Protein AF-A0A5B8LPM9-F1 (afdb_monomer)

Radius of gyration: 11.7 Å; Cα contacts (8 Å, |Δi|>4): 102; chains: 1; bounding box: 27×33×24 Å

Nearest PDB structures (foldseek):
  3guc-assembly1_B  TM=3.547E-01  e=6.532E+00  Homo sapiens
  4cre-assembly1_A  TM=2.383E-01  e=8.640E+00  Homo sapiens

pLDDT: mean 85.02, std 10.81, range [40.56, 95.06]

Mean predicted aligned error: 5.01 Å

Secondary structure (DSSP, 8-state):
-HHHHHHHHHTTEEEEE-HHHHHTT-S--EEEEETTT--EEES-SSSTT-B-HHHHHHHHHHHHPPP-

Structure (mmCIF, N/CA/C/O backbone):
data_AF-A0A5B8LPM9-F1
#
_entry.id   AF-A0A5B8LPM9-F1
#
loop_
_atom_site.group_PDB
_atom_site.id
_atom_site.type_symbol
_atom_site.label_atom_id
_atom_site.label_alt_id
_atom_site.label_comp_id
_atom_site.label_asym_id
_atom_site.label_entity_id
_atom_site.label_seq_id
_atom_site.pdbx_PDB_ins_code
_atom_site.Cartn_x
_atom_site.Cartn_y
_atom_site.Cartn_z
_atom_site.occupancy
_atom_site.B_iso_or_equiv
_atom_site.auth_seq_id
_atom_site.auth_comp_id
_atom_site.auth_asym_id
_atom_site.auth_atom_id
_atom_site.pdbx_PDB_model_num
ATOM 1 N N . MET A 1 1 ? 12.043 6.417 3.255 1.00 69.38 1 MET A N 1
ATOM 2 C CA . MET A 1 1 ? 11.062 5.457 3.827 1.00 69.38 1 MET A CA 1
ATOM 3 C C . MET A 1 1 ? 10.514 5.831 5.206 1.00 69.38 1 MET A C 1
ATOM 5 O O . MET A 1 1 ? 9.301 5.893 5.344 1.00 69.38 1 MET A O 1
ATOM 9 N N . ARG A 1 2 ? 1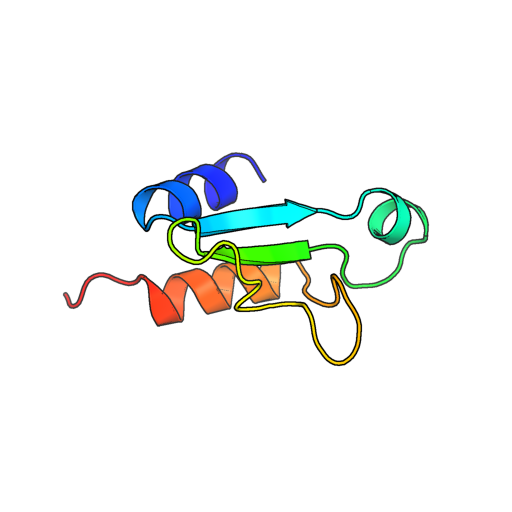1.339 6.102 6.234 1.00 81.81 2 ARG A N 1
ATOM 10 C CA . ARG A 1 2 ? 10.836 6.366 7.605 1.00 81.81 2 ARG A CA 1
ATOM 11 C C . ARG A 1 2 ? 9.850 7.548 7.706 1.00 81.81 2 ARG A C 1
ATOM 13 O O . ARG A 1 2 ? 8.991 7.534 8.574 1.00 81.81 2 ARG A O 1
ATOM 20 N N . ARG A 1 3 ? 9.961 8.557 6.830 1.00 88.00 3 ARG A N 1
ATOM 21 C CA . ARG A 1 3 ? 9.016 9.688 6.738 1.00 88.00 3 ARG A CA 1
ATOM 22 C C . ARG A 1 3 ? 7.653 9.259 6.177 1.00 88.00 3 ARG A C 1
ATOM 24 O O . ARG A 1 3 ? 6.669 9.385 6.891 1.00 88.00 3 ARG A O 1
ATOM 31 N N . LEU A 1 4 ? 7.621 8.691 4.968 1.00 86.38 4 LEU A N 1
ATOM 32 C CA . LEU A 1 4 ? 6.395 8.220 4.305 1.00 86.38 4 LEU A CA 1
ATOM 33 C C . LEU A 1 4 ? 5.607 7.223 5.161 1.00 86.38 4 LEU A C 1
ATOM 35 O O . LEU A 1 4 ? 4.407 7.378 5.328 1.00 86.38 4 LEU A O 1
ATOM 39 N N . LYS A 1 5 ? 6.289 6.258 5.796 1.00 87.69 5 LYS A N 1
ATOM 40 C CA . LYS A 1 5 ? 5.623 5.302 6.696 1.00 87.69 5 LYS A CA 1
ATOM 41 C C . LYS A 1 5 ? 4.926 5.978 7.875 1.00 87.69 5 LYS A C 1
ATOM 43 O O . LYS A 1 5 ? 3.844 5.560 8.255 1.00 87.69 5 LYS A O 1
ATOM 48 N N . ARG A 1 6 ? 5.530 7.023 8.449 1.00 89.69 6 ARG A N 1
ATOM 49 C CA . ARG A 1 6 ? 4.889 7.792 9.524 1.00 89.69 6 ARG A CA 1
ATOM 50 C C . ARG A 1 6 ? 3.728 8.635 9.019 1.00 89.69 6 ARG A C 1
ATOM 52 O O . ARG A 1 6 ? 2.772 8.794 9.758 1.00 89.69 6 ARG A O 1
ATOM 59 N N . LEU A 1 7 ? 3.836 9.193 7.812 1.00 89.06 7 LEU A N 1
ATOM 60 C CA . LEU A 1 7 ? 2.750 9.947 7.192 1.00 89.06 7 LEU A CA 1
ATOM 61 C C . LEU A 1 7 ? 1.541 9.036 6.973 1.00 89.06 7 LEU A C 1
ATOM 63 O O . LEU A 1 7 ? 0.490 9.319 7.523 1.00 89.06 7 LEU A O 1
ATOM 67 N N . ALA A 1 8 ? 1.731 7.914 6.275 1.00 88.94 8 ALA A N 1
ATOM 68 C CA . ALA A 1 8 ? 0.690 6.920 6.028 1.00 88.94 8 ALA A CA 1
ATOM 69 C C . ALA A 1 8 ? 0.042 6.429 7.336 1.00 88.94 8 ALA A C 1
ATOM 71 O O . ALA A 1 8 ? -1.180 6.437 7.459 1.00 88.94 8 ALA A O 1
ATOM 72 N N . ALA A 1 9 ? 0.851 6.131 8.361 1.00 89.81 9 ALA A N 1
ATOM 73 C CA . ALA A 1 9 ? 0.347 5.675 9.655 1.00 89.81 9 ALA A CA 1
ATOM 74 C C . ALA A 1 9 ? -0.573 6.692 10.361 1.00 89.81 9 ALA A C 1
ATOM 76 O O . ALA A 1 9 ? -1.419 6.284 11.151 1.00 89.81 9 ALA A O 1
ATOM 77 N N . ARG A 1 10 ? -0.450 8.002 10.087 1.00 89.88 10 ARG A N 1
ATOM 78 C CA . ARG A 1 10 ? -1.377 9.014 10.636 1.00 89.88 10 ARG A CA 1
ATOM 79 C C . ARG A 1 10 ? -2.791 8.902 10.073 1.00 89.88 10 ARG A C 1
ATOM 81 O O . ARG A 1 10 ? -3.716 9.365 10.725 1.00 89.88 10 ARG A O 1
ATOM 88 N N . TYR A 1 11 ? -2.940 8.289 8.905 1.00 89.56 11 TYR A N 1
ATOM 89 C CA . TYR A 1 11 ? -4.213 8.121 8.209 1.00 89.56 11 TYR A CA 1
ATOM 90 C C . TYR A 1 11 ? -4.702 6.667 8.235 1.00 89.56 11 TYR A C 1
ATOM 92 O O . TYR A 1 11 ? -5.551 6.301 7.435 1.00 89.56 11 TYR A O 1
ATOM 100 N N . GLY A 1 12 ? -4.149 5.822 9.116 1.00 91.31 12 GLY A N 1
ATOM 101 C CA . GLY A 1 12 ? -4.509 4.400 9.169 1.00 91.31 12 GLY A CA 1
ATOM 102 C C . GLY A 1 12 ? -4.026 3.601 7.957 1.00 91.31 12 GLY A C 1
ATOM 103 O O . GLY A 1 12 ? -4.623 2.592 7.601 1.00 91.31 12 GLY A O 1
ATOM 104 N N . LEU A 1 13 ? -2.960 4.059 7.296 1.00 93.75 13 LEU A N 1
ATOM 105 C CA . LEU A 1 13 ? -2.415 3.413 6.110 1.00 93.75 13 LEU A CA 1
ATOM 106 C C . LEU A 1 13 ? -1.039 2.812 6.390 1.00 93.75 13 LEU A C 1
ATOM 108 O O . LEU A 1 13 ? -0.145 3.453 6.952 1.00 93.75 13 LEU A O 1
ATOM 112 N N . THR A 1 14 ? -0.818 1.605 5.883 1.00 94.44 14 THR A N 1
ATOM 113 C CA . THR A 1 14 ? 0.46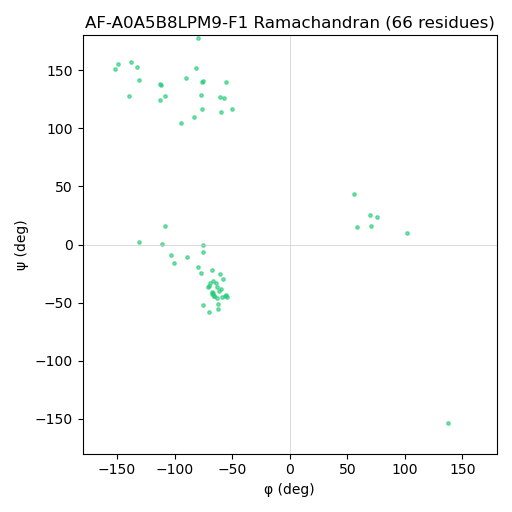7 0.914 5.953 1.00 94.44 14 THR A CA 1
ATOM 114 C C . THR A 1 14 ? 1.089 0.780 4.568 1.00 94.44 14 THR A C 1
ATOM 116 O O . THR A 1 14 ? 0.522 0.184 3.655 1.00 94.44 14 THR A O 1
ATOM 119 N N . ILE A 1 15 ? 2.321 1.276 4.423 1.00 93.00 15 ILE A N 1
ATOM 120 C CA . ILE A 1 15 ? 3.131 1.049 3.220 1.00 93.00 15 ILE A CA 1
ATOM 121 C C . ILE A 1 15 ? 3.817 -0.313 3.335 1.00 93.00 15 ILE A C 1
ATOM 123 O O . ILE A 1 15 ? 4.757 -0.490 4.125 1.00 93.00 15 ILE A O 1
ATOM 127 N N . LEU A 1 16 ? 3.369 -1.253 2.512 1.00 92.62 16 LEU A N 1
ATOM 128 C CA . LEU A 1 16 ? 3.981 -2.560 2.337 1.00 92.62 16 LEU A CA 1
ATOM 129 C C . LEU A 1 16 ? 5.166 -2.458 1.369 1.00 92.62 16 LEU A C 1
ATOM 131 O O . LEU A 1 16 ? 5.238 -1.575 0.512 1.00 92.62 16 LEU A O 1
ATOM 135 N N . THR A 1 17 ? 6.145 -3.342 1.528 1.00 89.94 17 THR A N 1
ATOM 136 C CA . THR A 1 17 ? 7.343 -3.368 0.683 1.00 89.94 17 THR A CA 1
ATOM 137 C C . THR A 1 17 ? 7.705 -4.804 0.367 1.00 89.94 17 THR A C 1
ATOM 139 O O . THR A 1 17 ? 7.845 -5.606 1.287 1.00 89.94 17 THR A O 1
ATOM 142 N N . ASP A 1 18 ? 7.878 -5.103 -0.914 1.00 88.31 18 ASP A N 1
ATOM 143 C CA . ASP A 1 18 ? 8.410 -6.378 -1.375 1.00 88.31 18 ASP A CA 1
ATOM 144 C C . ASP A 1 18 ? 9.923 -6.228 -1.590 1.00 88.31 18 ASP A C 1
ATOM 146 O O . ASP A 1 18 ? 10.393 -5.591 -2.540 1.00 88.31 18 ASP A O 1
ATOM 150 N N . GLU A 1 19 ? 10.703 -6.781 -0.659 1.00 83.00 19 GLU A N 1
ATOM 151 C CA . GLU A 1 19 ? 12.166 -6.723 -0.700 1.00 83.00 19 GLU A CA 1
ATOM 152 C C . GLU A 1 19 ? 12.741 -7.460 -1.913 1.00 83.00 19 GLU A C 1
ATOM 154 O O . GLU A 1 19 ? 13.734 -7.010 -2.486 1.00 83.00 19 GLU A O 1
ATOM 159 N N . LYS A 1 20 ? 12.096 -8.540 -2.367 1.00 78.69 20 LYS A N 1
ATOM 160 C CA . LYS A 1 20 ? 12.551 -9.306 -3.531 1.00 78.69 20 LYS A CA 1
ATOM 161 C C . LYS A 1 20 ? 12.418 -8.473 -4.801 1.00 78.69 20 LYS A C 1
ATOM 163 O O . LYS A 1 20 ? 13.346 -8.434 -5.607 1.00 78.69 20 LYS A O 1
ATOM 168 N N . MET A 1 21 ? 11.305 -7.759 -4.951 1.00 75.12 21 MET A N 1
ATOM 169 C CA . MET A 1 21 ? 11.087 -6.862 -6.090 1.00 75.12 21 MET A CA 1
ATOM 170 C C . MET A 1 21 ? 12.093 -5.708 -6.127 1.00 75.12 21 MET A C 1
ATOM 172 O O . MET A 1 21 ? 12.571 -5.357 -7.206 1.00 75.12 21 MET A O 1
ATOM 176 N N . LYS A 1 22 ? 12.482 -5.173 -4.962 1.00 71.38 22 LYS A N 1
ATOM 177 C CA . LYS A 1 22 ? 13.541 -4.155 -4.865 1.00 71.38 22 LYS A CA 1
ATOM 178 C C . LYS A 1 22 ? 14.915 -4.674 -5.272 1.00 71.38 22 LYS A C 1
ATOM 180 O O . LYS A 1 22 ? 15.636 -3.983 -5.984 1.00 71.38 22 LYS A O 1
ATOM 185 N N . VAL A 1 23 ? 15.283 -5.871 -4.816 1.00 74.94 23 VAL A N 1
ATOM 186 C CA . VAL A 1 23 ? 16.596 -6.474 -5.105 1.00 74.94 23 VAL A CA 1
ATOM 187 C C . VAL A 1 23 ? 16.747 -6.807 -6.591 1.00 74.94 23 VAL A C 1
ATOM 189 O O . VAL A 1 23 ? 17.842 -6.704 -7.133 1.00 74.94 23 VAL A O 1
ATOM 192 N N . LEU A 1 24 ? 15.648 -7.144 -7.271 1.00 74.38 24 LEU A N 1
ATOM 193 C CA . LEU A 1 24 ? 15.631 -7.442 -8.706 1.00 74.38 24 LEU A CA 1
ATOM 194 C C . LEU A 1 24 ? 15.740 -6.197 -9.610 1.00 74.38 24 LEU A C 1
ATOM 196 O O . LEU A 1 24 ? 15.760 -6.337 -10.830 1.00 74.38 24 LEU A O 1
ATOM 200 N N . GLY A 1 25 ? 15.821 -4.986 -9.044 1.00 64.94 25 GLY A N 1
ATOM 201 C CA . GLY A 1 25 ? 16.050 -3.753 -9.806 1.00 64.94 25 GLY A CA 1
ATOM 202 C C . GLY A 1 25 ? 14.869 -3.312 -10.677 1.00 64.94 25 GLY A C 1
ATOM 203 O O . GLY A 1 25 ? 15.036 -2.484 -11.569 1.00 64.94 25 GLY A O 1
ATOM 204 N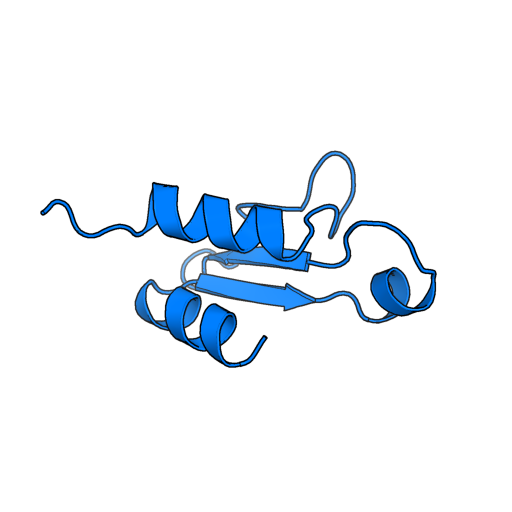 N . HIS A 1 26 ? 13.671 -3.851 -10.442 1.00 68.94 26 HIS A N 1
ATOM 205 C CA . HIS A 1 26 ? 12.464 -3.397 -11.122 1.00 68.94 26 HIS A CA 1
ATOM 206 C C . HIS A 1 26 ? 11.981 -2.066 -10.530 1.00 68.94 26 HIS A C 1
ATOM 208 O O . HIS A 1 26 ? 11.968 -1.897 -9.311 1.00 68.94 26 HIS A O 1
ATOM 214 N N . ALA A 1 27 ? 11.526 -1.139 -11.382 1.00 65.62 27 ALA A N 1
ATOM 215 C CA . ALA A 1 27 ? 10.759 0.018 -10.927 1.00 65.62 27 ALA A CA 1
ATOM 216 C C . ALA A 1 27 ? 9.487 -0.488 -10.217 1.00 65.62 27 ALA A C 1
ATOM 218 O O . ALA A 1 27 ? 8.672 -1.179 -10.834 1.00 65.62 27 ALA A O 1
ATOM 219 N N . GLY A 1 28 ? 9.388 -0.241 -8.907 1.00 78.69 28 GLY A N 1
ATOM 220 C CA . GLY A 1 28 ? 8.299 -0.729 -8.059 1.00 78.69 28 GLY A CA 1
ATOM 221 C C . GLY A 1 28 ? 8.767 -1.249 -6.695 1.00 78.69 28 GLY A C 1
ATOM 222 O O . GLY A 1 28 ? 9.794 -0.835 -6.154 1.00 78.69 28 GLY A O 1
ATOM 223 N N . GLY A 1 29 ? 7.992 -2.166 -6.124 1.00 88.56 29 GLY A N 1
ATOM 224 C CA . GLY A 1 29 ? 8.264 -2.844 -4.856 1.00 88.56 29 GLY A CA 1
ATOM 225 C C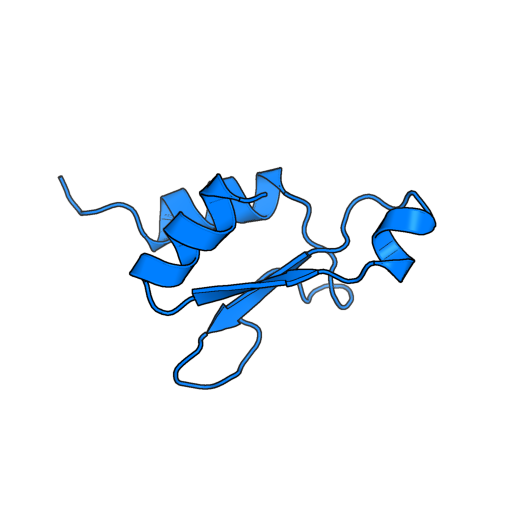 . GLY A 1 29 ? 7.473 -2.306 -3.667 1.00 88.56 29 GLY A C 1
ATOM 226 O O . GLY A 1 29 ? 7.777 -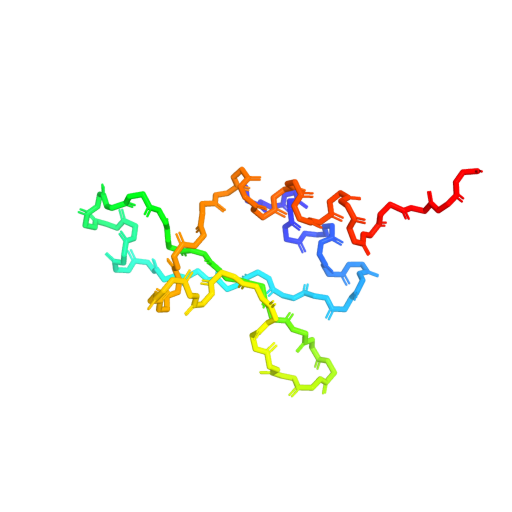2.677 -2.533 1.00 88.56 29 GLY A O 1
ATOM 227 N N . HIS A 1 30 ? 6.481 -1.441 -3.887 1.00 91.00 30 HIS A N 1
ATOM 228 C CA . HIS A 1 30 ? 5.685 -0.863 -2.810 1.00 91.00 30 HIS A CA 1
ATOM 229 C C . HIS A 1 30 ? 4.190 -0.924 -3.110 1.00 91.00 30 HIS A C 1
ATOM 231 O O . HIS A 1 30 ? 3.765 -0.946 -4.262 1.00 91.00 30 HIS A O 1
ATOM 237 N N . ALA A 1 31 ? 3.404 -0.963 -2.039 1.00 93.75 31 ALA A N 1
ATOM 238 C CA . ALA A 1 31 ? 1.951 -0.923 -2.083 1.00 93.75 31 ALA A CA 1
ATOM 239 C C . ALA A 1 31 ? 1.415 -0.241 -0.816 1.00 93.75 31 ALA A C 1
ATOM 241 O O . ALA A 1 31 ? 2.086 -0.249 0.221 1.00 93.75 31 ALA A O 1
ATOM 242 N N . VAL A 1 32 ? 0.214 0.330 -0.884 1.00 94.06 32 VAL A N 1
ATOM 243 C CA . VAL A 1 32 ? -0.474 0.931 0.266 1.00 94.06 32 VAL A CA 1
ATOM 244 C C . VAL A 1 32 ? -1.640 0.046 0.665 1.00 94.06 32 VAL A C 1
ATOM 246 O O . VAL A 1 32 ? -2.478 -0.311 -0.165 1.00 94.06 32 VAL A O 1
ATOM 249 N N . ARG A 1 33 ? -1.690 -0.300 1.946 1.00 95.06 33 ARG A N 1
ATOM 250 C CA . ARG A 1 33 ? -2.763 -1.065 2.566 1.00 95.06 33 ARG A CA 1
ATOM 251 C C . ARG A 1 33 ? -3.524 -0.180 3.540 1.00 95.06 33 ARG A C 1
ATOM 253 O O . ARG A 1 33 ? -2.901 0.555 4.300 1.00 95.06 33 ARG A O 1
ATOM 260 N N . ASP A 1 34 ? -4.839 -0.299 3.527 1.00 94.00 34 ASP A N 1
ATOM 261 C CA . ASP A 1 34 ? -5.700 0.234 4.576 1.00 94.00 34 ASP A CA 1
ATOM 262 C C . 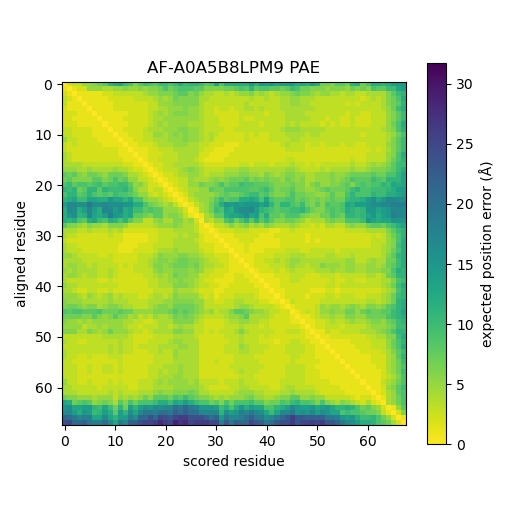ASP A 1 34 ? -5.653 -0.681 5.810 1.00 94.00 34 ASP A C 1
ATOM 264 O O . ASP A 1 34 ? -5.800 -1.900 5.684 1.00 94.00 34 ASP A O 1
ATOM 268 N N . ASP A 1 35 ? -5.402 -0.122 6.992 1.00 92.44 35 ASP A N 1
ATOM 269 C CA . ASP A 1 35 ? -5.272 -0.909 8.221 1.00 92.44 35 ASP A CA 1
ATOM 270 C C . ASP A 1 35 ? -6.621 -1.317 8.821 1.00 92.44 35 ASP A C 1
ATOM 272 O O . ASP A 1 35 ? -6.660 -2.287 9.577 1.00 92.44 35 ASP A O 1
ATOM 276 N N . GLU A 1 36 ? -7.723 -0.652 8.461 1.00 91.69 36 GLU A N 1
ATOM 277 C CA . GLU A 1 36 ? -9.062 -1.053 8.908 1.00 91.69 36 GLU A CA 1
ATOM 278 C C . GLU A 1 36 ? -9.554 -2.293 8.147 1.00 91.69 36 GLU A C 1
ATOM 280 O O . GLU A 1 36 ? -9.927 -3.305 8.744 1.00 91.69 36 GLU A O 1
ATOM 285 N N . SER A 1 37 ? -9.516 -2.251 6.813 1.00 92.12 37 SER A N 1
ATOM 286 C CA . SER A 1 37 ? -9.997 -3.343 5.959 1.00 92.12 37 SER A CA 1
ATOM 287 C C . SER A 1 37 ? -8.939 -4.396 5.619 1.00 92.12 37 SER A C 1
ATOM 289 O O . SER A 1 37 ? -9.276 -5.439 5.054 1.00 92.12 37 SER A O 1
ATOM 291 N N . PHE A 1 38 ? -7.664 -4.133 5.921 1.00 89.88 38 PHE A N 1
ATOM 292 C CA . PHE A 1 38 ? -6.498 -4.938 5.529 1.00 89.88 38 PHE A CA 1
ATOM 293 C C . PHE A 1 38 ? -6.332 -5.128 4.012 1.00 89.88 38 PHE A C 1
ATOM 295 O O . PHE A 1 38 ? -5.548 -5.976 3.571 1.00 89.88 38 PHE A O 1
ATOM 302 N N . LYS A 1 39 ? -7.028 -4.336 3.192 1.00 93.69 39 LYS A N 1
ATOM 303 C CA . LYS A 1 39 ? -6.962 -4.423 1.731 1.00 93.69 39 LYS A C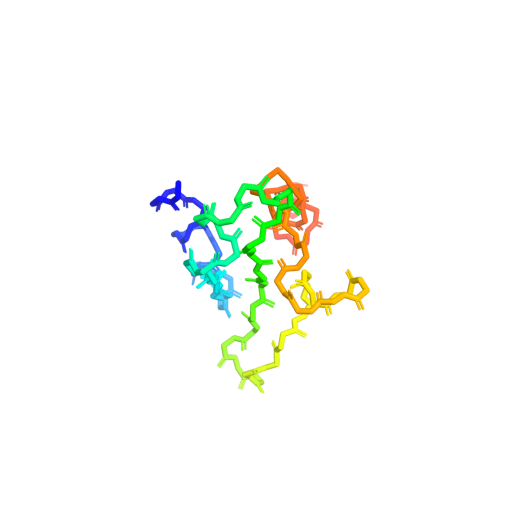A 1
ATOM 304 C C . LYS A 1 39 ? -5.874 -3.519 1.182 1.00 93.69 39 LYS A C 1
ATOM 306 O O . LYS A 1 39 ? -5.646 -2.416 1.674 1.00 93.69 39 LYS A O 1
ATOM 311 N N . VAL A 1 40 ? -5.205 -3.988 0.133 1.00 92.56 40 VAL A N 1
ATOM 312 C CA . VAL A 1 40 ? -4.292 -3.146 -0.638 1.00 92.56 40 VAL A CA 1
ATOM 313 C C . VAL A 1 40 ? -5.134 -2.229 -1.517 1.00 92.56 40 VAL A C 1
ATOM 315 O O . VAL A 1 40 ? -5.882 -2.707 -2.365 1.00 92.56 40 VAL A O 1
ATOM 318 N N . ILE A 1 41 ? -5.026 -0.927 -1.281 1.00 93.69 41 ILE A N 1
ATOM 319 C CA . ILE A 1 41 ? -5.808 0.115 -1.957 1.00 93.69 41 ILE A CA 1
ATOM 320 C C . ILE A 1 41 ? -5.010 0.814 -3.064 1.00 93.69 41 ILE A C 1
ATOM 322 O O . ILE A 1 41 ? -5.598 1.467 -3.919 1.00 93.69 41 ILE A O 1
ATOM 326 N N . TYR A 1 42 ? -3.679 0.665 -3.077 1.00 93.38 42 TYR A N 1
ATOM 327 C CA . TYR A 1 42 ? -2.816 1.241 -4.110 1.00 93.38 42 TYR A CA 1
ATOM 328 C C . TYR A 1 42 ? -1.531 0.426 -4.330 1.00 93.38 42 TYR A C 1
ATOM 330 O O . TYR A 1 42 ? -1.016 -0.203 -3.404 1.00 93.38 42 TYR A O 1
ATOM 338 N N . GLY A 1 43 ? -0.988 0.457 -5.552 1.00 90.06 43 GLY A N 1
ATOM 339 C CA . GLY A 1 43 ? 0.292 -0.177 -5.901 1.00 90.06 43 GLY A CA 1
ATOM 340 C C . GLY A 1 43 ? 0.255 -1.699 -6.064 1.00 90.06 43 GLY A C 1
ATOM 341 O O . GLY A 1 43 ? 1.282 -2.355 -5.910 1.00 90.06 43 GLY A O 1
ATOM 342 N N . ASN A 1 44 ? -0.920 -2.266 -6.357 1.00 90.62 44 ASN A N 1
ATOM 343 C CA . ASN A 1 44 ? -1.105 -3.704 -6.599 1.00 90.62 44 ASN A CA 1
ATOM 344 C C . ASN A 1 44 ? -1.445 -4.056 -8.058 1.00 90.62 44 ASN A C 1
ATOM 346 O O . ASN A 1 44 ? -1.644 -5.227 -8.373 1.00 90.62 44 ASN A O 1
ATOM 350 N N . GLU A 1 45 ? -1.527 -3.058 -8.940 1.00 87.06 45 GLU A N 1
ATOM 351 C CA . GLU A 1 45 ? -1.904 -3.219 -10.346 1.00 87.06 45 GLU A CA 1
ATOM 352 C C . GLU A 1 45 ? -0.892 -2.503 -11.257 1.00 87.06 45 GLU A C 1
ATOM 354 O O . GLU A 1 45 ? -0.370 -1.452 -10.876 1.00 87.06 45 GLU A O 1
ATOM 359 N N . PRO A 1 46 ? -0.536 -3.067 -12.430 1.00 83.38 46 PRO A N 1
ATOM 360 C CA . PRO A 1 46 ? -1.053 -4.309 -13.025 1.00 83.38 46 PRO A CA 1
ATOM 361 C C . PRO A 1 46 ? -0.516 -5.597 -12.372 1.00 83.38 46 PRO A C 1
ATOM 363 O O . PRO A 1 46 ? -0.951 -6.693 -12.711 1.00 83.38 46 PRO A O 1
ATOM 366 N N . LYS A 1 47 ? 0.445 -5.482 -11.452 1.00 84.88 47 LYS A N 1
ATOM 367 C CA . LYS A 1 47 ? 1.022 -6.591 -10.685 1.00 84.88 47 LYS A CA 1
ATOM 368 C C . LYS A 1 47 ? 1.197 -6.175 -9.224 1.00 84.88 47 LYS A C 1
ATOM 370 O O . LYS A 1 47 ? 1.357 -4.978 -8.974 1.00 84.88 47 LYS A O 1
ATOM 375 N N . PRO A 1 48 ? 1.257 -7.128 -8.281 1.00 87.06 48 PRO A N 1
ATOM 376 C CA . PRO A 1 48 ? 1.519 -6.801 -6.893 1.00 87.06 48 PRO A CA 1
ATOM 377 C C . PRO A 1 48 ? 2.804 -6.006 -6.709 1.00 87.06 48 PRO A C 1
ATOM 379 O O . PRO A 1 48 ? 3.816 -6.297 -7.351 1.00 87.06 48 PRO A O 1
ATOM 382 N N . PHE 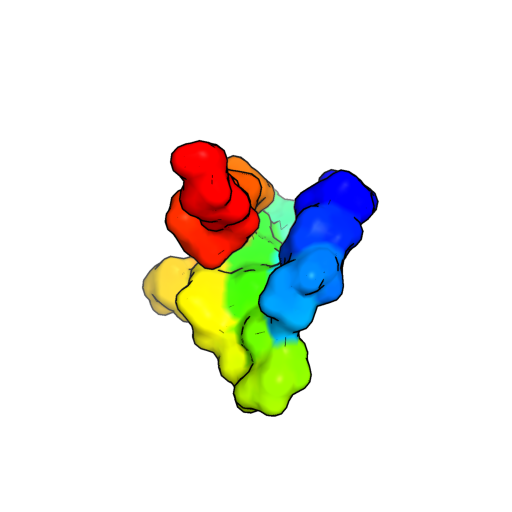A 1 49 ? 2.749 -5.019 -5.813 1.00 87.81 49 PHE A N 1
ATOM 383 C CA . PHE A 1 49 ? 3.877 -4.147 -5.488 1.00 87.81 49 PHE A CA 1
ATOM 384 C C . PHE A 1 49 ? 4.457 -3.449 -6.725 1.00 87.81 49 PHE A C 1
ATOM 386 O O . PHE A 1 49 ? 5.672 -3.387 -6.912 1.00 87.81 49 PHE A O 1
ATOM 393 N N . SER A 1 50 ? 3.593 -2.949 -7.604 1.00 88.62 50 SER A N 1
ATOM 394 C CA . SER A 1 50 ? 3.987 -2.217 -8.809 1.00 88.62 50 SER A CA 1
ATOM 395 C C . SER A 1 50 ? 4.410 -0.777 -8.525 1.00 88.62 50 SER A C 1
ATOM 397 O O . SER A 1 50 ? 5.181 -0.231 -9.309 1.00 88.62 50 SER A O 1
ATOM 399 N N . ALA A 1 51 ? 3.952 -0.171 -7.423 1.00 91.00 51 ALA A N 1
ATOM 400 C CA . ALA A 1 51 ? 4.188 1.247 -7.164 1.00 91.00 51 ALA A CA 1
ATOM 401 C C . ALA A 1 51 ? 5.625 1.533 -6.707 1.00 91.00 51 ALA A C 1
ATOM 403 O O . ALA A 1 51 ? 6.239 0.798 -5.915 1.00 91.00 51 ALA A O 1
ATOM 404 N N . SER A 1 52 ? 6.161 2.642 -7.207 1.00 89.88 52 SER A N 1
ATOM 405 C CA . SER A 1 52 ? 7.401 3.245 -6.735 1.00 89.88 52 SER A CA 1
ATOM 406 C C . SER A 1 52 ? 7.170 4.068 -5.458 1.00 89.88 52 SER A C 1
ATOM 408 O O . SER A 1 52 ? 6.058 4.177 -4.943 1.00 89.88 52 SER A O 1
ATOM 410 N N . LEU A 1 53 ? 8.245 4.629 -4.899 1.00 87.81 53 LEU A N 1
ATOM 411 C CA . LEU A 1 53 ? 8.123 5.529 -3.748 1.00 87.81 53 LEU A CA 1
ATOM 412 C C . LEU A 1 53 ? 7.488 6.870 -4.122 1.00 87.81 53 LEU A C 1
ATOM 414 O O . LEU A 1 53 ? 6.739 7.403 -3.312 1.00 87.81 53 LEU A O 1
ATOM 418 N N . GLU A 1 54 ? 7.786 7.377 -5.318 1.00 89.19 54 GLU A N 1
ATOM 419 C CA . GLU A 1 54 ? 7.233 8.633 -5.837 1.00 89.19 54 GLU A CA 1
ATOM 420 C C . GLU A 1 54 ? 5.723 8.492 -6.047 1.00 89.19 54 GLU A C 1
ATOM 422 O O . GLU A 1 54 ? 4.959 9.319 -5.560 1.00 89.19 54 GLU A O 1
ATOM 427 N N . ASP A 1 55 ? 5.287 7.369 -6.628 1.00 90.94 55 ASP A N 1
ATOM 428 C CA . ASP A 1 55 ? 3.866 7.036 -6.795 1.00 90.94 55 ASP A CA 1
ATOM 429 C C . ASP A 1 55 ? 3.111 7.043 -5.458 1.00 90.94 55 ASP A C 1
ATOM 431 O O . ASP A 1 55 ? 2.015 7.591 -5.343 1.00 90.94 55 ASP A O 1
ATOM 435 N N . ILE A 1 56 ? 3.704 6.443 -4.419 1.00 90.81 56 ILE A N 1
ATOM 436 C CA . ILE A 1 56 ? 3.111 6.418 -3.077 1.00 90.81 56 ILE A CA 1
ATOM 437 C C . ILE A 1 56 ? 3.080 7.807 -2.449 1.00 90.81 56 ILE A C 1
ATOM 439 O O . ILE A 1 56 ? 2.106 8.134 -1.778 1.00 90.81 56 ILE A O 1
ATOM 443 N N . GLU A 1 57 ? 4.133 8.605 -2.616 1.00 90.19 57 GLU A N 1
ATOM 444 C CA . GLU A 1 57 ? 4.182 9.968 -2.086 1.00 90.19 57 GLU A CA 1
ATOM 445 C C . GLU A 1 57 ? 3.091 10.833 -2.719 1.00 90.19 57 GLU A C 1
ATOM 447 O O . GLU A 1 57 ? 2.264 11.375 -1.989 1.00 90.19 57 GLU A O 1
ATOM 452 N N . SER A 1 58 ? 2.993 10.849 -4.050 1.00 91.00 58 SER A N 1
ATOM 453 C CA . SER A 1 58 ? 1.942 11.582 -4.763 1.00 91.00 58 SER A CA 1
ATOM 454 C C . SER A 1 58 ? 0.538 11.082 -4.420 1.00 91.00 58 SER A C 1
ATOM 456 O O . SER A 1 58 ? -0.378 11.884 -4.242 1.00 91.00 58 SER A O 1
ATOM 458 N N . TRP A 1 59 ? 0.346 9.765 -4.285 1.00 91.38 59 TRP A N 1
ATOM 459 C CA . TRP A 1 59 ? -0.950 9.212 -3.896 1.00 91.38 59 TRP A CA 1
ATOM 460 C C . TRP A 1 59 ? -1.331 9.603 -2.462 1.00 91.38 59 TRP A C 1
ATOM 462 O O . TRP A 1 59 ? -2.478 9.979 -2.221 1.00 91.38 59 TRP A O 1
ATOM 472 N N . LEU A 1 60 ? -0.383 9.562 -1.518 1.00 89.75 60 LEU A N 1
ATOM 473 C CA . LEU A 1 60 ? -0.614 10.006 -0.144 1.00 89.75 60 LEU A CA 1
ATOM 474 C C . LEU A 1 60 ? -0.947 11.495 -0.108 1.00 89.75 60 LEU A C 1
ATOM 476 O O . LEU A 1 60 ? -1.915 11.868 0.540 1.00 89.75 60 LEU A O 1
ATOM 480 N N . GLU A 1 61 ? -0.209 12.344 -0.815 1.00 89.06 61 GLU A N 1
ATOM 481 C CA . GLU A 1 61 ? -0.504 13.779 -0.874 1.00 89.06 61 GLU A CA 1
ATOM 482 C C . GLU A 1 61 ? -1.911 14.046 -1.426 1.00 89.06 61 GLU A C 1
ATOM 484 O O . GLU A 1 61 ? -2.672 14.783 -0.810 1.00 89.06 61 GLU A O 1
ATOM 489 N N . ALA A 1 62 ? -2.313 13.372 -2.506 1.00 87.25 62 ALA A N 1
ATOM 490 C CA . ALA A 1 62 ? -3.634 13.558 -3.107 1.00 87.25 62 ALA A CA 1
ATOM 491 C C . ALA A 1 62 ? -4.802 13.038 -2.245 1.00 87.25 62 ALA A C 1
ATOM 493 O O . ALA A 1 62 ? -5.889 13.605 -2.290 1.00 87.25 62 ALA A O 1
ATOM 494 N N . ASN A 1 63 ? -4.603 11.956 -1.483 1.00 84.75 63 ASN A N 1
ATOM 495 C CA . ASN A 1 63 ? -5.677 11.291 -0.726 1.00 84.75 63 ASN A CA 1
ATOM 496 C C . ASN A 1 63 ? -5.664 11.611 0.775 1.00 84.75 63 ASN A C 1
ATOM 498 O O 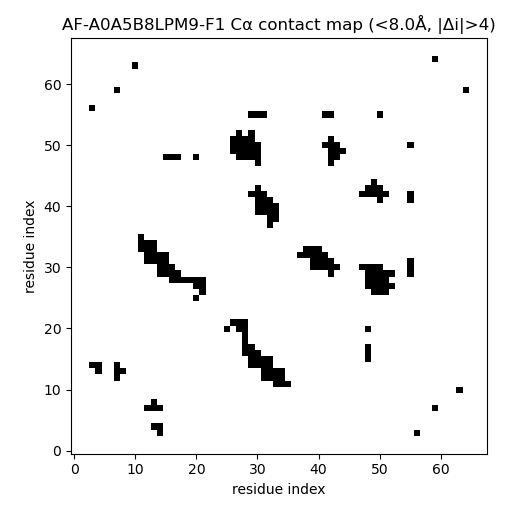. ASN A 1 63 ? -6.577 11.210 1.492 1.00 84.75 63 ASN A O 1
ATOM 502 N N . THR A 1 64 ? -4.620 12.279 1.270 1.00 76.56 64 THR A N 1
ATOM 503 C CA . THR A 1 64 ? -4.453 12.572 2.701 1.00 76.56 64 THR A CA 1
ATOM 504 C C . THR A 1 64 ? -4.123 14.034 2.998 1.00 76.56 64 THR A C 1
ATOM 506 O O . THR A 1 64 ? -3.942 14.387 4.169 1.00 76.56 64 THR A O 1
ATOM 509 N N . ALA A 1 65 ? -4.066 14.904 1.980 1.00 70.56 65 ALA A N 1
ATOM 510 C CA . ALA A 1 65 ? -3.965 16.339 2.207 1.00 70.56 65 ALA A CA 1
ATOM 511 C C . ALA A 1 65 ? -5.146 16.806 3.079 1.00 70.56 65 ALA A C 1
ATOM 513 O O . ALA A 1 65 ? -6.297 16.513 2.748 1.00 70.56 65 ALA A O 1
ATOM 514 N N . PRO A 1 66 ? -4.885 17.494 4.205 1.00 55.28 66 PRO A N 1
ATOM 515 C CA . PRO A 1 66 ? -5.944 18.209 4.896 1.00 55.28 66 PRO A CA 1
ATOM 516 C C . PRO A 1 66 ? -6.486 19.261 3.920 1.00 55.28 66 PRO A C 1
ATOM 518 O O . PRO A 1 66 ? -5.694 20.007 3.350 1.00 55.28 66 PRO A O 1
ATOM 521 N N . GLU A 1 67 ? -7.802 19.286 3.691 1.00 50.44 67 GLU A N 1
ATOM 522 C CA . GLU A 1 67 ? -8.454 20.464 3.108 1.00 50.44 67 GLU A CA 1
ATOM 523 C C . GLU A 1 67 ? -7.998 21.682 3.924 1.00 50.44 67 GLU A C 1
ATOM 525 O O . GLU A 1 67 ? -8.185 21.718 5.144 1.00 50.44 67 GLU A O 1
ATOM 530 N N . GLU A 1 68 ? -7.288 22.593 3.260 1.00 40.56 68 GLU A N 1
ATOM 531 C CA . GLU A 1 68 ? -6.744 23.828 3.833 1.00 40.56 68 GLU A CA 1
ATOM 532 C C . GLU A 1 68 ? -7.833 24.901 3.956 1.00 40.56 68 GLU A C 1
ATOM 534 O O . GLU A 1 68 ? -8.647 25.036 3.010 1.00 40.56 68 GLU A O 1
#

Organism: NCBI:txid400770

Sequence (68 aa):
MRRLKRLAARYGLTILTDEKMKVLGHAGGHAVRDDESFKVIYGNEPKPFSASLEDIESWLEANTAPEE

Solvent-accessible surface area (backbone atoms only — not comparable to full-atom values): 3885 Å² total; per-residue (Å²): 107,80,64,61,47,53,55,34,49,76,74,48,28,43,70,47,70,42,66,68,44,46,73,70,68,47,88,29,18,20,27,37,25,36,64,86,81,68,42,76,78,40,27,53,64,100,42,75,30,39,22,38,71,66,56,49,49,55,50,46,52,74,76,62,58,74,88,126

Foldseek 3Di:
DVVLQVLLVVVQKGKAFQVVCVVVVDQFGIFIARNVVRDTPGCCPPHHRNHHPVRSVVVSCVPPPDPD